Protein AF-A0A2I0JRA5-F1 (afdb_monomer_lite)

Organism: Punica granatum (NCBI:txid22663)

Secondary structure (DSSP, 8-state):
-TTSS--GGGTTSPPPGGGGGGTT---HHHHHHS-HHHHHHHHHHHHH-GGGSPPGGGEEETTEE--HHHHHHHHHSSSPPTT--SEEEEE-TTT-EEEETTS---EE--S--TTSSSPPPTTTT---SS-EETTEEPPHHHHHHHHHHHHHHHHHHHHHHHHHHHHHTT--

Radius of gyration: 23.37 Å; chains: 1; bounding box: 42×27×80 Å

Structure (mmCIF, N/CA/C/O backbone):
data_AF-A0A2I0JRA5-F1
#
_entry.id   AF-A0A2I0JRA5-F1
#
loop_
_atom_site.group_PDB
_atom_site.id
_atom_site.type_symbol
_atom_site.label_atom_id
_atom_site.label_alt_id
_atom_site.label_comp_id
_atom_site.label_asym_id
_atom_site.label_entity_id
_atom_site.label_seq_id
_atom_site.pdbx_PDB_ins_code
_atom_site.Cartn_x
_atom_site.Cartn_y
_atom_site.Cartn_z
_atom_site.occupancy
_atom_site.B_iso_or_equiv
_atom_site.auth_seq_id
_atom_site.auth_comp_id
_atom_site.auth_asym_id
_atom_site.auth_atom_id
_atom_site.pdbx_PDB_model_num
ATOM 1 N N . MET A 1 1 ? 12.865 -1.373 -28.152 1.00 62.47 1 MET A N 1
ATOM 2 C CA . MET A 1 1 ? 11.601 -2.028 -27.751 1.00 62.47 1 MET A CA 1
ATOM 3 C C . MET A 1 1 ? 10.831 -1.066 -26.862 1.00 62.47 1 MET A C 1
ATOM 5 O O . MET A 1 1 ? 11.369 -0.713 -25.819 1.00 62.47 1 MET A O 1
ATOM 9 N N . PRO A 1 2 ? 9.641 -0.603 -27.273 1.00 75.50 2 PRO A N 1
ATOM 10 C CA . PRO A 1 2 ? 8.905 0.436 -26.548 1.00 75.50 2 PRO A CA 1
ATOM 11 C C . PRO A 1 2 ? 8.379 -0.036 -25.182 1.00 75.50 2 PRO A C 1
ATOM 13 O O . PRO A 1 2 ? 8.356 0.748 -24.243 1.00 75.50 2 PRO A O 1
ATOM 16 N N . GLU A 1 3 ?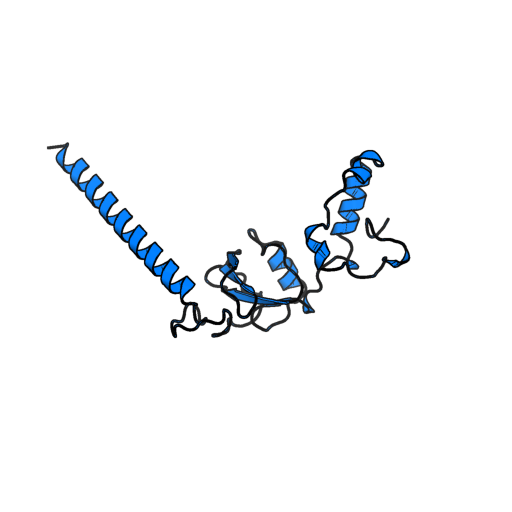 8.034 -1.323 -25.039 1.00 88.81 3 GLU A N 1
ATOM 17 C CA . GLU A 1 3 ? 7.439 -1.881 -23.809 1.00 88.81 3 GLU A CA 1
ATOM 18 C C . GLU A 1 3 ? 8.352 -2.885 -23.073 1.00 88.81 3 GLU A C 1
ATOM 20 O O . GLU A 1 3 ? 7.890 -3.808 -22.397 1.00 88.81 3 GLU A O 1
ATOM 25 N N . GLY A 1 4 ? 9.672 -2.745 -23.226 1.00 87.75 4 GLY A N 1
ATOM 26 C CA . GLY A 1 4 ? 10.645 -3.602 -22.543 1.00 87.75 4 GLY A CA 1
ATOM 27 C C . GLY A 1 4 ? 10.648 -5.044 -23.063 1.00 87.75 4 GLY A C 1
ATOM 28 O O . GLY A 1 4 ? 10.928 -5.264 -24.236 1.00 87.75 4 GLY A O 1
ATOM 29 N N . ARG A 1 5 ? 10.368 -6.028 -22.192 1.00 90.06 5 ARG A N 1
ATOM 30 C CA . ARG A 1 5 ? 10.497 -7.482 -22.463 1.00 90.06 5 ARG A CA 1
ATOM 31 C C . ARG A 1 5 ? 9.234 -8.155 -23.028 1.00 90.06 5 ARG A C 1
ATOM 33 O O . ARG A 1 5 ? 9.081 -9.371 -22.907 1.00 90.06 5 ARG A O 1
ATOM 40 N N . LYS A 1 6 ? 8.306 -7.395 -23.607 1.00 88.75 6 LYS A N 1
ATOM 41 C CA . LYS A 1 6 ? 7.089 -7.958 -24.208 1.00 88.75 6 LYS A CA 1
ATOM 42 C C . LYS A 1 6 ? 7.346 -8.563 -25.583 1.00 88.75 6 LYS A C 1
ATOM 44 O O . LYS A 1 6 ? 8.079 -8.005 -26.396 1.00 88.75 6 LYS A O 1
ATOM 49 N N . CYS A 1 7 ? 6.707 -9.705 -25.823 1.00 89.31 7 CYS A N 1
ATOM 50 C CA . CYS A 1 7 ? 6.642 -10.343 -27.130 1.00 89.31 7 CYS A CA 1
ATOM 51 C C . CYS A 1 7 ? 5.754 -9.533 -28.093 1.00 89.31 7 CYS A C 1
ATOM 53 O O . CYS A 1 7 ? 4.929 -8.750 -27.630 1.00 89.31 7 CYS A O 1
ATOM 55 N N . ILE A 1 8 ? 5.867 -9.746 -29.409 1.00 90.12 8 ILE A N 1
ATOM 56 C CA . ILE A 1 8 ? 5.085 -9.000 -30.420 1.00 90.12 8 ILE A CA 1
ATOM 57 C C . ILE A 1 8 ? 3.574 -9.111 -30.164 1.00 90.12 8 ILE A C 1
ATOM 59 O O . ILE A 1 8 ? 2.877 -8.104 -30.197 1.00 90.12 8 ILE A O 1
ATOM 63 N N . SER A 1 9 ? 3.075 -10.301 -29.820 1.00 92.00 9 SER A N 1
ATOM 64 C CA . SER A 1 9 ? 1.660 -10.519 -29.486 1.00 92.00 9 SER A CA 1
ATOM 65 C C . SER A 1 9 ? 1.260 -10.032 -28.087 1.00 92.00 9 SER A C 1
ATOM 67 O O . SER A 1 9 ? 0.078 -9.998 -27.769 1.00 92.00 9 SER A O 1
ATOM 69 N N . CYS A 1 10 ? 2.224 -9.654 -27.246 1.00 90.75 10 CYS A N 1
ATOM 70 C CA . CYS A 1 10 ? 2.015 -9.199 -25.873 1.00 90.75 10 CYS A CA 1
ATOM 71 C C . CYS A 1 10 ? 1.996 -7.664 -25.749 1.00 90.75 10 CYS A C 1
ATOM 73 O O . CYS A 1 10 ? 1.645 -7.145 -24.688 1.00 90.75 10 CYS A O 1
ATOM 75 N N . ILE A 1 11 ? 2.445 -6.938 -26.780 1.00 90.25 11 ILE A N 1
ATOM 76 C CA . ILE A 1 11 ? 2.481 -5.467 -26.803 1.00 90.25 11 ILE A CA 1
ATOM 77 C C . ILE A 1 11 ? 1.058 -4.920 -26.640 1.00 90.25 11 ILE A C 1
ATOM 79 O O . ILE A 1 11 ? 0.103 -5.493 -27.156 1.00 90.25 11 ILE A O 1
ATOM 83 N N . GLY A 1 12 ? 0.903 -3.843 -25.869 1.00 90.31 12 GLY A N 1
ATOM 84 C CA . GLY A 1 12 ? -0.397 -3.249 -25.554 1.00 90.31 12 GLY A CA 1
ATOM 85 C C . GLY A 1 12 ? -1.173 -3.970 -24.446 1.00 90.31 12 GLY A C 1
ATOM 86 O O . GLY A 1 12 ? -1.897 -3.316 -23.695 1.00 90.31 12 GLY A O 1
ATOM 87 N N . PHE A 1 13 ? -0.970 -5.277 -24.249 1.00 91.31 13 PHE A N 1
ATOM 88 C CA . PHE A 1 13 ? -1.644 -6.042 -23.195 1.00 91.31 13 PHE A CA 1
ATOM 89 C C . PHE A 1 13 ? -1.048 -5.789 -21.817 1.00 91.31 13 PHE A C 1
ATOM 91 O O . PHE A 1 13 ? 0.139 -5.513 -21.663 1.00 91.31 13 PHE A O 1
ATOM 98 N N . ARG A 1 14 ? -1.866 -5.912 -20.776 1.00 90.38 14 ARG A N 1
ATOM 99 C CA . ARG A 1 14 ? -1.397 -5.753 -19.398 1.00 90.38 14 ARG A CA 1
ATOM 100 C C . ARG A 1 14 ? -0.556 -6.945 -18.967 1.00 90.38 14 ARG A C 1
ATOM 102 O O . ARG A 1 14 ? -0.751 -8.062 -19.442 1.00 90.38 14 ARG A O 1
ATOM 109 N N . ILE A 1 15 ? 0.379 -6.705 -18.051 1.00 91.25 15 ILE A N 1
ATOM 110 C CA . ILE A 1 15 ? 1.087 -7.813 -17.413 1.00 91.25 15 ILE A CA 1
ATOM 111 C C . ILE A 1 15 ? 0.132 -8.624 -16.546 1.00 91.25 15 ILE A C 1
ATOM 113 O O . ILE A 1 15 ? -0.794 -8.086 -15.941 1.00 91.25 15 ILE A O 1
ATOM 117 N N . ASP A 1 16 ? 0.425 -9.911 -16.431 1.00 89.75 16 ASP A N 1
ATOM 118 C CA . ASP A 1 16 ? -0.131 -10.733 -15.369 1.00 89.75 16 ASP A CA 1
ATOM 119 C C . ASP A 1 16 ? 0.325 -10.176 -14.007 1.00 89.75 16 ASP A C 1
ATOM 121 O O . ASP A 1 16 ? 1.526 -10.090 -13.721 1.00 89.75 16 ASP A O 1
ATOM 125 N N . ASP A 1 17 ? -0.634 -9.797 -13.159 1.00 89.88 17 ASP A N 1
ATOM 126 C CA . ASP A 1 17 ? -0.362 -9.242 -11.835 1.00 89.88 17 ASP A CA 1
ATOM 127 C C . ASP A 1 17 ? 0.374 -10.232 -10.918 1.00 89.88 17 ASP A C 1
ATOM 129 O O . ASP A 1 17 ? 1.062 -9.796 -9.991 1.00 89.88 17 ASP A O 1
ATOM 133 N N . SER A 1 18 ? 0.334 -11.544 -11.198 1.00 88.06 18 SER A N 1
ATOM 134 C CA . SER A 1 18 ? 1.172 -12.545 -10.522 1.00 88.06 18 SER A CA 1
ATOM 135 C C . SER A 1 18 ? 2.670 -12.224 -10.662 1.00 88.06 18 SER A C 1
ATOM 137 O O . SER A 1 18 ? 3.432 -12.388 -9.702 1.00 88.06 18 SER A O 1
ATOM 139 N N . LYS A 1 19 ? 3.067 -11.657 -11.811 1.00 88.25 19 LYS A N 1
ATOM 140 C CA . LYS A 1 19 ? 4.447 -11.322 -12.193 1.00 88.25 19 LYS A CA 1
ATOM 141 C C . LYS A 1 19 ? 4.835 -9.871 -11.897 1.00 88.25 19 LYS A C 1
ATOM 143 O O . LYS A 1 19 ? 5.997 -9.522 -12.105 1.00 88.25 19 LYS A O 1
ATOM 148 N N . ARG A 1 20 ? 3.930 -9.031 -11.379 1.00 90.44 20 ARG A N 1
ATOM 149 C CA . ARG A 1 20 ? 4.181 -7.595 -11.129 1.00 90.44 20 ARG A CA 1
ATOM 150 C C . ARG A 1 20 ? 5.414 -7.327 -10.264 1.00 90.44 20 ARG A C 1
ATOM 152 O O . ARG A 1 20 ? 6.192 -6.436 -10.578 1.00 90.44 20 ARG A O 1
ATOM 159 N N . ASP A 1 21 ? 5.654 -8.152 -9.246 1.00 88.75 21 ASP A N 1
ATOM 160 C CA . ASP A 1 21 ? 6.830 -8.056 -8.362 1.00 88.75 21 ASP A CA 1
ATOM 161 C C . ASP A 1 21 ? 8.173 -8.225 -9.107 1.00 88.75 21 ASP A C 1
ATOM 163 O O . ASP A 1 21 ? 9.234 -7.909 -8.560 1.00 88.75 21 ASP A O 1
ATOM 167 N N . SER A 1 22 ? 8.140 -8.775 -10.326 1.00 89.44 22 SER A N 1
ATOM 168 C CA . SER A 1 22 ? 9.309 -8.999 -11.180 1.00 89.44 22 SER A CA 1
ATOM 169 C C . SER A 1 22 ? 9.551 -7.897 -12.213 1.00 89.44 22 SER A C 1
ATOM 171 O O . SER A 1 22 ? 10.585 -7.939 -12.882 1.00 89.44 22 SER A O 1
ATOM 173 N N . LEU A 1 23 ? 8.655 -6.907 -12.333 1.00 89.62 23 LEU A N 1
ATOM 174 C CA . LEU A 1 23 ? 8.881 -5.745 -13.195 1.00 89.62 23 LEU A CA 1
ATOM 175 C C . LEU A 1 23 ? 10.201 -5.069 -12.822 1.00 89.62 23 LEU A C 1
ATOM 177 O O . LEU A 1 23 ? 10.505 -4.872 -11.645 1.00 89.62 23 LEU A O 1
ATOM 181 N N . GLY A 1 24 ? 11.017 -4.756 -13.827 1.00 89.38 24 GLY A N 1
ATOM 182 C CA . GLY A 1 24 ? 12.322 -4.141 -13.597 1.00 89.38 24 GLY A CA 1
ATOM 183 C C . GLY A 1 24 ? 13.413 -5.097 -13.105 1.00 89.38 24 GLY A C 1
ATOM 184 O O . GLY A 1 24 ? 14.578 -4.704 -13.039 1.00 89.38 24 GLY A O 1
ATOM 185 N N . ARG A 1 25 ? 13.100 -6.373 -12.821 1.00 90.81 25 ARG A N 1
ATOM 186 C CA . ARG A 1 25 ? 14.110 -7.383 -12.466 1.00 90.81 25 ARG A CA 1
ATOM 187 C C . ARG A 1 25 ? 14.705 -8.034 -13.707 1.00 90.81 25 ARG A C 1
ATOM 189 O O . ARG A 1 25 ? 14.039 -8.762 -14.440 1.00 90.81 25 ARG A O 1
ATOM 196 N N . CYS A 1 26 ? 15.990 -7.785 -13.925 1.00 89.50 26 CYS A N 1
ATOM 197 C CA . CYS A 1 26 ? 16.723 -8.342 -15.054 1.00 89.50 26 CYS A CA 1
ATOM 198 C C . CYS A 1 26 ? 17.127 -9.808 -14.801 1.00 89.50 26 CYS A C 1
ATOM 200 O O . CYS A 1 26 ? 17.554 -10.159 -13.698 1.00 89.50 26 CYS A O 1
ATOM 202 N N . SER A 1 27 ? 17.024 -10.667 -15.821 1.00 89.12 27 SER A N 1
ATOM 203 C CA . SER A 1 27 ? 17.477 -12.059 -15.739 1.00 89.12 27 SER A CA 1
ATOM 204 C C . SER A 1 27 ? 18.995 -12.172 -15.921 1.00 89.12 27 SER A C 1
ATOM 206 O O . SER A 1 27 ? 19.626 -11.359 -16.596 1.00 89.12 27 SER A O 1
ATOM 208 N N . ARG A 1 28 ? 19.601 -13.230 -15.360 1.00 92.94 28 ARG A N 1
ATOM 209 C CA . ARG A 1 28 ? 21.034 -13.520 -15.561 1.00 92.94 28 ARG A CA 1
ATOM 210 C C . ARG A 1 28 ? 21.388 -13.713 -17.038 1.00 92.94 28 ARG A C 1
ATOM 212 O O . ARG A 1 28 ? 22.468 -13.317 -17.452 1.00 92.94 28 ARG A O 1
ATOM 219 N N . MET A 1 29 ? 20.478 -14.295 -17.818 1.00 92.62 29 MET A N 1
ATOM 220 C CA . MET A 1 29 ? 20.655 -14.480 -19.258 1.00 92.62 29 MET A CA 1
ATOM 221 C C . MET A 1 29 ? 20.731 -13.137 -19.990 1.00 92.62 29 MET A C 1
ATOM 223 O O . MET A 1 29 ? 21.639 -12.937 -20.785 1.00 92.62 29 MET A O 1
ATOM 227 N N . LEU A 1 30 ? 19.832 -12.194 -19.682 1.00 89.50 30 LEU A N 1
ATOM 228 C CA . LEU A 1 30 ? 19.796 -10.896 -20.360 1.00 89.50 30 LEU A CA 1
ATOM 229 C C . LEU A 1 30 ? 21.092 -10.101 -20.126 1.00 89.50 30 LEU A C 1
ATOM 231 O O . LEU A 1 30 ? 21.627 -9.531 -21.066 1.00 89.50 30 LEU A O 1
ATOM 235 N N . LYS A 1 31 ? 21.644 -10.145 -18.904 1.00 92.44 31 LYS A N 1
ATOM 236 C CA . LYS A 1 31 ? 22.942 -9.523 -18.577 1.00 92.44 31 LYS A CA 1
ATOM 237 C C . LYS A 1 31 ? 24.142 -10.141 -19.302 1.00 92.44 31 LYS A C 1
ATOM 239 O O . LYS A 1 31 ? 25.186 -9.514 -19.363 1.00 92.44 31 LYS A O 1
ATOM 244 N N . ARG A 1 32 ? 24.030 -11.385 -19.784 1.00 95.00 32 ARG A N 1
ATOM 245 C CA . ARG A 1 32 ? 25.086 -12.041 -20.576 1.00 95.00 32 ARG A CA 1
ATOM 246 C C . ARG A 1 32 ? 24.997 -11.694 -22.059 1.00 95.00 32 ARG A C 1
ATOM 248 O O . ARG A 1 32 ? 26.007 -11.760 -22.743 1.00 95.00 32 ARG A O 1
ATOM 255 N N . LEU A 1 33 ? 23.792 -11.393 -22.544 1.00 93.62 33 LEU A N 1
ATOM 256 C CA . LEU A 1 33 ? 23.520 -11.142 -23.960 1.00 93.62 33 LEU A CA 1
ATOM 257 C C . LEU A 1 33 ? 23.594 -9.659 -24.335 1.00 93.62 33 LEU A C 1
ATOM 259 O O . LEU A 1 33 ? 23.823 -9.352 -25.498 1.00 93.62 33 LEU A O 1
ATOM 263 N N . LEU A 1 34 ? 23.362 -8.758 -23.379 1.00 93.06 34 LEU A N 1
ATOM 264 C CA . LEU A 1 34 ? 23.270 -7.316 -23.603 1.00 93.06 34 LEU A CA 1
ATOM 265 C C . LEU A 1 34 ? 24.251 -6.552 -22.716 1.00 93.06 34 LEU A C 1
ATOM 267 O O . LEU A 1 34 ? 24.592 -6.997 -21.619 1.00 93.06 34 LEU A O 1
ATOM 271 N N . THR A 1 35 ? 24.628 -5.354 -23.159 1.00 95.56 35 THR A N 1
ATOM 272 C CA . THR A 1 35 ? 25.391 -4.408 -22.337 1.00 95.56 35 THR A CA 1
ATOM 273 C C . THR A 1 35 ? 24.552 -3.881 -21.169 1.00 95.56 35 THR A C 1
ATOM 275 O O . THR A 1 35 ? 23.319 -3.831 -21.227 1.00 95.56 35 THR A O 1
ATOM 278 N N . ASP A 1 36 ? 25.207 -3.394 -20.114 1.00 94.69 36 ASP A N 1
ATOM 279 C CA . ASP A 1 36 ? 24.515 -2.814 -18.955 1.00 94.69 36 ASP A CA 1
ATOM 280 C C . ASP A 1 36 ? 23.590 -1.647 -19.328 1.00 94.69 36 ASP A C 1
ATOM 282 O O . ASP A 1 36 ? 22.513 -1.487 -18.745 1.00 94.69 36 ASP A O 1
ATOM 286 N N . MET A 1 37 ? 23.980 -0.836 -20.314 1.00 94.69 37 MET A N 1
ATOM 287 C CA . MET A 1 37 ? 23.168 0.281 -20.798 1.00 94.69 37 MET A CA 1
ATOM 288 C C . MET A 1 37 ? 21.908 -0.202 -21.516 1.00 94.69 37 MET A C 1
ATOM 290 O O . MET A 1 37 ? 20.821 0.332 -21.288 1.00 94.69 37 MET A O 1
ATOM 294 N N . GLU A 1 38 ? 22.021 -1.242 -22.339 1.00 93.31 38 GLU A N 1
ATOM 295 C CA . GLU A 1 38 ? 20.871 -1.847 -23.008 1.00 93.31 38 GLU A CA 1
ATOM 296 C C . GLU A 1 38 ? 19.932 -2.518 -22.015 1.00 93.31 38 GLU A C 1
ATOM 298 O O . GLU A 1 38 ? 18.720 -2.326 -22.111 1.00 93.31 38 GLU A O 1
ATOM 303 N N . VAL A 1 39 ? 20.474 -3.232 -21.025 1.00 93.50 39 VAL A N 1
ATOM 304 C CA . VAL A 1 39 ? 19.689 -3.802 -19.928 1.00 93.50 39 VAL A CA 1
ATOM 305 C C . VAL A 1 39 ? 18.919 -2.698 -19.212 1.00 93.50 39 VAL A C 1
ATOM 307 O O . VAL A 1 39 ? 17.699 -2.789 -19.101 1.00 93.50 39 VAL A O 1
ATOM 310 N N . LYS A 1 40 ? 19.591 -1.629 -18.765 1.00 92.88 40 LYS A N 1
ATOM 311 C CA . LYS A 1 40 ? 18.936 -0.500 -18.083 1.00 92.88 40 LYS A CA 1
ATOM 312 C C . LYS A 1 40 ? 17.833 0.116 -18.937 1.00 92.88 40 LYS A C 1
ATOM 314 O O . LYS A 1 40 ? 16.747 0.364 -18.421 1.00 92.88 40 LYS A O 1
ATOM 319 N N . ARG A 1 41 ? 18.075 0.303 -20.236 1.00 92.69 41 ARG A N 1
ATOM 320 C CA . ARG A 1 41 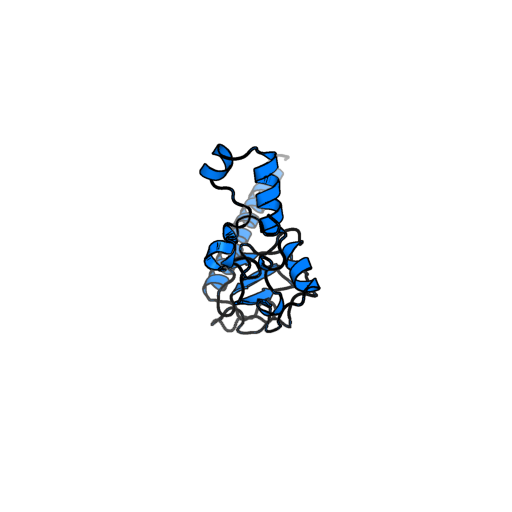? 17.074 0.814 -21.180 1.00 92.69 41 ARG A CA 1
ATOM 321 C C . ARG A 1 41 ? 15.865 -0.118 -21.279 1.00 92.69 41 ARG A C 1
ATOM 323 O O . ARG A 1 41 ? 14.741 0.346 -21.138 1.00 92.69 41 ARG A O 1
ATOM 330 N N . VAL A 1 42 ? 16.081 -1.423 -21.463 1.00 92.50 42 VAL A N 1
ATOM 331 C CA . VAL A 1 42 ? 15.003 -2.424 -21.564 1.00 92.50 42 VAL A CA 1
ATOM 332 C C . VAL A 1 42 ? 14.183 -2.490 -20.276 1.00 92.50 42 VAL A C 1
ATOM 334 O O . VAL A 1 42 ? 12.955 -2.454 -20.342 1.00 92.50 42 VAL A O 1
ATOM 337 N N . MET A 1 43 ? 14.837 -2.548 -19.112 1.00 93.00 43 MET A N 1
ATOM 338 C CA . MET A 1 43 ? 14.141 -2.593 -17.823 1.00 93.00 43 MET A CA 1
ATOM 339 C C . MET A 1 43 ? 13.423 -1.272 -17.525 1.00 93.00 43 MET A C 1
ATOM 341 O O . MET A 1 43 ? 12.314 -1.288 -17.000 1.00 93.00 43 MET A O 1
ATOM 345 N N . GLY A 1 44 ? 14.017 -0.135 -17.895 1.00 92.75 44 GLY A N 1
ATOM 346 C CA . GLY A 1 44 ? 13.391 1.180 -1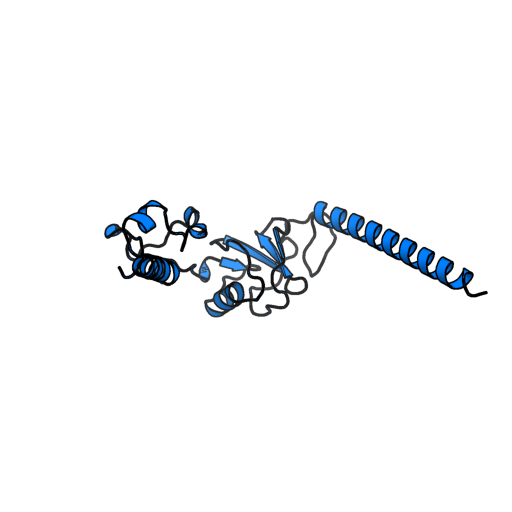7.787 1.00 92.75 44 GLY A CA 1
ATOM 347 C C . GLY A 1 44 ? 12.104 1.262 -18.606 1.00 92.75 44 GLY A C 1
ATOM 348 O O . GLY A 1 44 ? 11.062 1.599 -18.053 1.00 92.75 44 GLY A O 1
ATOM 349 N N . SER A 1 45 ? 12.151 0.864 -19.882 1.00 92.44 45 SER A N 1
ATOM 350 C CA . SER A 1 45 ? 10.966 0.783 -20.750 1.00 92.44 45 SER A CA 1
ATOM 351 C C . SER A 1 45 ? 9.913 -0.198 -20.229 1.00 92.44 45 SER A C 1
ATOM 353 O O . SER A 1 45 ? 8.720 0.044 -20.375 1.00 92.44 45 SER A O 1
ATOM 355 N N . GLU A 1 46 ? 10.325 -1.304 -19.604 1.00 92.88 46 GLU A N 1
ATOM 356 C CA . GLU A 1 46 ? 9.392 -2.246 -18.980 1.00 92.88 46 GLU A CA 1
ATOM 357 C C . GLU A 1 46 ? 8.648 -1.610 -17.796 1.00 92.88 46 GLU A C 1
ATOM 359 O O . GLU A 1 46 ? 7.436 -1.781 -17.674 1.00 92.88 46 GLU A O 1
ATOM 364 N N . ILE A 1 47 ? 9.356 -0.880 -16.930 1.00 90.88 47 ILE A N 1
ATOM 365 C CA . ILE A 1 47 ? 8.763 -0.241 -15.749 1.00 90.88 47 ILE A CA 1
ATOM 366 C C . ILE A 1 47 ? 7.880 0.942 -16.145 1.00 90.88 47 ILE A C 1
ATOM 368 O O . ILE A 1 47 ? 6.838 1.125 -15.528 1.00 90.88 47 ILE A O 1
ATOM 372 N N . SER A 1 48 ? 8.279 1.749 -17.133 1.00 90.00 48 SER A N 1
ATOM 373 C CA . SER A 1 48 ? 7.575 2.986 -17.501 1.00 90.00 48 SER A CA 1
ATOM 374 C C . SER A 1 48 ? 6.421 2.786 -18.485 1.00 90.00 48 SER A C 1
ATOM 376 O O . SER A 1 48 ? 5.571 3.665 -18.609 1.00 90.00 48 SER A O 1
ATOM 378 N N . CYS A 1 49 ? 6.344 1.634 -19.158 1.00 90.62 49 CYS A N 1
ATOM 379 C CA . CYS A 1 49 ? 5.290 1.329 -20.124 1.00 90.62 49 CYS A CA 1
ATOM 380 C C . CYS A 1 49 ? 3.874 1.511 -19.524 1.00 90.62 49 CYS A C 1
ATOM 382 O O . CYS A 1 49 ? 3.574 0.885 -18.500 1.00 90.62 49 CYS A O 1
ATOM 384 N N . PRO A 1 50 ? 2.974 2.284 -20.173 1.00 90.12 50 PRO A N 1
ATOM 385 C CA . PRO A 1 50 ? 1.597 2.489 -19.716 1.00 90.12 50 PRO A CA 1
ATOM 386 C C . PRO A 1 50 ? 0.819 1.190 -19.486 1.00 90.12 50 PRO A C 1
ATOM 388 O O . PRO A 1 50 ? 0.183 1.031 -18.448 1.00 90.12 50 PRO A O 1
ATOM 391 N N . SER A 1 51 ? 0.935 0.213 -20.389 1.00 91.56 51 SER A N 1
ATOM 392 C CA . SER A 1 51 ? 0.253 -1.081 -20.255 1.00 91.56 51 SER A CA 1
ATOM 393 C C . SER A 1 51 ? 0.738 -1.907 -19.056 1.00 91.56 51 SER A C 1
ATOM 395 O O . SER A 1 51 ? 0.033 -2.810 -18.608 1.00 91.56 51 SER A O 1
ATOM 397 N N . ASN A 1 52 ? 1.925 -1.620 -18.511 1.00 90.94 52 ASN A N 1
ATOM 398 C CA . ASN A 1 52 ? 2.440 -2.289 -17.313 1.00 90.94 52 ASN A CA 1
ATOM 399 C C . ASN A 1 52 ? 2.056 -1.549 -16.021 1.00 90.94 52 ASN A C 1
ATOM 401 O O . ASN A 1 52 ? 2.134 -2.142 -14.937 1.00 90.94 52 ASN A O 1
ATOM 405 N N . GLN A 1 53 ? 1.603 -0.293 -16.116 1.00 90.00 53 GLN A N 1
ATOM 406 C CA . GLN A 1 53 ? 1.129 0.461 -14.958 1.00 90.00 53 GLN A CA 1
ATOM 407 C C . GLN A 1 53 ? -0.106 -0.193 -14.343 1.00 90.00 53 GLN A C 1
ATOM 409 O O . GLN A 1 53 ? -0.883 -0.889 -15.000 1.00 90.00 53 GLN A O 1
ATOM 414 N N . LEU A 1 54 ? -0.258 -0.010 -13.036 1.00 92.06 54 LEU A N 1
ATOM 415 C CA . LEU A 1 54 ? -1.435 -0.464 -12.311 1.00 92.06 54 LEU A CA 1
ATOM 416 C C . LEU A 1 54 ? -2.593 0.502 -12.601 1.00 92.06 54 LEU A C 1
ATOM 418 O O . LEU A 1 54 ? -2.451 1.684 -12.299 1.00 92.06 54 LEU A O 1
ATOM 422 N N . PRO A 1 55 ? -3.731 0.055 -13.155 1.00 93.38 55 PRO A N 1
ATOM 423 C CA . PRO A 1 55 ? -4.858 0.947 -13.368 1.00 93.38 55 PRO A CA 1
ATOM 424 C C . PRO A 1 55 ? -5.497 1.319 -12.036 1.00 93.38 55 PRO A C 1
ATOM 426 O O . PRO A 1 55 ? -5.818 0.423 -11.244 1.00 93.38 55 PRO A O 1
ATOM 429 N N . PRO A 1 56 ? -5.695 2.619 -11.783 1.00 94.94 56 PRO A N 1
ATOM 430 C CA . PRO A 1 56 ? -6.125 3.104 -10.479 1.00 94.94 56 PRO A CA 1
ATOM 431 C C . PRO A 1 56 ? -7.545 2.633 -10.135 1.00 94.94 56 PRO A C 1
ATOM 433 O O . PRO A 1 56 ? -7.802 2.241 -9.002 1.00 94.94 56 PRO A O 1
ATOM 436 N N . ASN A 1 57 ? -8.424 2.520 -11.133 1.00 95.69 57 ASN A N 1
ATOM 437 C CA . ASN A 1 57 ? -9.811 2.078 -10.972 1.00 95.69 57 ASN A CA 1
ATOM 438 C C . ASN A 1 57 ? -9.973 0.608 -10.540 1.00 95.69 57 ASN A C 1
ATOM 440 O O . ASN A 1 57 ? -11.083 0.185 -10.235 1.00 95.69 57 ASN A O 1
ATOM 444 N N . LEU A 1 58 ? -8.896 -0.182 -10.538 1.00 96.19 58 LEU A N 1
ATOM 445 C CA . LEU A 1 58 ? -8.904 -1.570 -10.067 1.00 96.19 58 LEU A CA 1
ATOM 446 C C . LEU A 1 58 ? -8.354 -1.730 -8.648 1.00 96.19 58 LEU A C 1
ATOM 448 O O . LEU A 1 58 ? -8.286 -2.848 -8.134 1.00 96.19 58 LEU A O 1
ATOM 452 N N . VAL A 1 59 ? -7.939 -0.631 -8.023 1.00 97.38 59 VAL A N 1
ATOM 453 C CA . VAL A 1 59 ? -7.502 -0.589 -6.633 1.00 97.38 59 VAL A CA 1
ATOM 454 C C . VAL A 1 59 ? -8.550 0.179 -5.851 1.00 97.38 59 VAL A C 1
ATOM 456 O O . VAL A 1 59 ? -8.756 1.364 -6.088 1.00 97.38 59 VAL A O 1
ATOM 459 N N . TYR A 1 60 ? -9.196 -0.497 -4.911 1.00 97.88 60 TYR A N 1
ATOM 460 C CA . TYR A 1 60 ? -10.155 0.117 -4.004 1.00 97.88 60 TYR A CA 1
ATOM 461 C C . TYR A 1 60 ? -9.496 0.320 -2.650 1.00 97.88 60 TYR A C 1
ATOM 463 O O . TYR A 1 60 ? -8.862 -0.600 -2.127 1.00 97.88 60 TYR A O 1
ATOM 471 N N . VAL A 1 61 ? -9.652 1.509 -2.080 1.00 97.94 61 VAL A N 1
ATOM 472 C CA . VAL A 1 61 ? -9.200 1.827 -0.727 1.00 97.94 61 VAL A CA 1
ATOM 473 C C . VAL A 1 61 ? -10.365 2.440 0.027 1.00 97.94 61 VAL A C 1
ATOM 475 O O . VAL A 1 61 ? -10.885 3.474 -0.385 1.00 97.94 61 VAL A O 1
ATOM 478 N N . ASN A 1 62 ? -10.762 1.815 1.139 1.00 97.19 62 ASN A N 1
ATOM 479 C CA . ASN A 1 62 ? -11.925 2.240 1.927 1.00 97.19 62 ASN A CA 1
ATOM 480 C C . ASN A 1 62 ? -13.183 2.390 1.043 1.00 97.19 62 ASN A C 1
ATOM 482 O O . ASN A 1 62 ? -13.786 3.457 0.993 1.00 97.19 62 ASN A O 1
ATOM 486 N N . ASP A 1 63 ? -13.507 1.330 0.294 1.00 95.50 63 ASP A N 1
ATOM 487 C CA . ASP A 1 63 ? -14.624 1.214 -0.665 1.00 95.50 63 ASP A CA 1
ATOM 488 C C . ASP A 1 63 ? -14.634 2.145 -1.880 1.00 95.50 63 ASP A C 1
ATOM 490 O O . ASP A 1 63 ? -15.479 1.981 -2.760 1.00 95.50 63 ASP A O 1
ATOM 494 N N . GLU A 1 64 ? -13.667 3.048 -2.009 1.00 96.50 64 GLU A N 1
ATOM 495 C CA . GLU A 1 64 ? -13.572 3.940 -3.163 1.00 96.50 64 GLU A CA 1
ATOM 496 C C . GLU A 1 64 ? -12.462 3.499 -4.125 1.00 96.50 64 GLU A C 1
ATOM 498 O O . GLU A 1 64 ? -11.354 3.177 -3.677 1.00 96.50 64 GLU A O 1
ATOM 503 N N . PRO A 1 65 ? -12.717 3.484 -5.449 1.00 97.44 65 PRO A N 1
ATOM 504 C CA . PRO A 1 65 ? -11.667 3.246 -6.428 1.00 97.44 65 PRO A CA 1
ATOM 505 C C . PRO A 1 65 ? -10.678 4.413 -6.419 1.00 97.44 65 PRO A C 1
ATOM 507 O O . PRO A 1 65 ? -11.063 5.581 -6.327 1.00 97.44 65 PRO A O 1
ATOM 510 N N . LEU A 1 66 ? -9.389 4.116 -6.564 1.00 96.94 66 LEU A N 1
ATOM 511 C CA . LEU A 1 66 ? -8.395 5.168 -6.715 1.00 96.94 66 LEU A CA 1
ATOM 512 C C . LEU A 1 66 ? -8.565 5.874 -8.065 1.00 96.94 66 LEU A C 1
ATOM 514 O O . LEU A 1 66 ? -8.915 5.273 -9.083 1.00 96.94 66 LEU A O 1
ATOM 518 N N . ASN A 1 67 ? -8.239 7.163 -8.077 1.00 95.62 67 ASN A N 1
ATOM 519 C CA . ASN A 1 67 ? -7.963 7.910 -9.298 1.00 95.62 67 ASN A CA 1
ATOM 520 C C . ASN A 1 67 ? -6.443 7.984 -9.541 1.00 95.62 67 ASN A C 1
ATOM 522 O O . ASN A 1 67 ? -5.638 7.546 -8.712 1.00 95.62 67 ASN A O 1
ATOM 526 N N . GLN A 1 68 ? -6.039 8.540 -10.684 1.00 93.94 68 GLN A N 1
ATOM 527 C CA . GLN A 1 68 ? -4.626 8.609 -11.067 1.00 93.94 68 GLN A CA 1
ATOM 528 C C . GLN A 1 68 ? -3.772 9.390 -10.054 1.00 93.94 68 GLN A C 1
ATOM 530 O O . GLN A 1 68 ? -2.651 8.981 -9.755 1.00 93.94 68 GLN A O 1
ATOM 535 N N . VAL A 1 69 ? -4.309 10.482 -9.498 1.00 94.75 69 VAL A N 1
ATOM 536 C CA . VAL A 1 69 ? -3.615 11.330 -8.515 1.00 94.75 69 VAL A CA 1
ATOM 537 C C . VAL A 1 69 ? -3.422 10.582 -7.196 1.00 94.75 69 VAL A C 1
ATOM 539 O O . VAL A 1 69 ? -2.326 10.576 -6.643 1.00 94.75 69 VAL A O 1
ATOM 542 N N . ALA A 1 70 ? -4.460 9.899 -6.712 1.00 96.19 70 ALA A N 1
ATOM 543 C CA . ALA A 1 70 ? -4.418 9.134 -5.472 1.00 96.19 70 ALA A CA 1
ATOM 544 C C . ALA A 1 70 ? -3.464 7.935 -5.572 1.00 96.19 70 ALA A C 1
ATOM 546 O O . ALA A 1 70 ? -2.702 7.681 -4.641 1.00 96.19 70 ALA A O 1
ATOM 547 N N . LEU A 1 71 ? -3.451 7.229 -6.709 1.00 95.62 71 LEU A N 1
ATOM 548 C CA . LEU A 1 71 ? -2.496 6.145 -6.942 1.00 95.62 71 LEU A CA 1
ATOM 549 C C . LEU A 1 71 ? -1.051 6.664 -6.990 1.00 95.62 71 LEU A C 1
ATOM 551 O O . LEU A 1 71 ? -0.175 6.076 -6.357 1.00 95.62 71 LEU A O 1
ATOM 555 N N . ALA A 1 72 ? -0.806 7.775 -7.690 1.00 93.88 72 ALA A N 1
ATOM 556 C CA . ALA A 1 72 ? 0.518 8.390 -7.755 1.00 93.88 72 ALA A CA 1
ATOM 557 C C . ALA A 1 72 ? 0.999 8.852 -6.371 1.00 93.88 72 ALA A C 1
ATOM 559 O O . ALA A 1 72 ? 2.156 8.627 -6.015 1.00 93.88 72 ALA A O 1
ATOM 560 N N . LEU A 1 73 ? 0.112 9.426 -5.552 1.00 95.75 73 LEU A N 1
ATOM 561 C CA . LEU A 1 73 ? 0.418 9.786 -4.167 1.00 95.75 73 LEU A CA 1
ATOM 562 C C . LEU A 1 73 ? 0.749 8.547 -3.323 1.00 95.75 73 LEU A C 1
ATOM 564 O O . LEU A 1 73 ? 1.730 8.549 -2.585 1.00 95.75 73 LEU A O 1
ATOM 568 N N . LEU A 1 74 ? -0.039 7.476 -3.455 1.00 95.81 74 LEU A N 1
ATOM 569 C CA . LEU A 1 74 ? 0.173 6.227 -2.722 1.00 95.81 74 LEU A CA 1
ATOM 570 C C . LEU A 1 74 ? 1.516 5.570 -3.072 1.00 95.81 74 LEU A C 1
ATOM 572 O O . LEU A 1 74 ? 2.138 4.962 -2.209 1.00 95.81 74 LEU A O 1
ATOM 576 N N . GLN A 1 75 ? 1.954 5.672 -4.328 1.00 93.06 75 GLN A N 1
ATOM 577 C CA . GLN A 1 75 ? 3.207 5.083 -4.808 1.00 93.06 75 GLN A CA 1
ATOM 578 C C . GLN A 1 75 ? 4.441 5.951 -4.532 1.00 93.06 75 GLN A C 1
ATOM 580 O O . GLN A 1 75 ? 5.539 5.409 -4.431 1.00 93.06 75 GLN A O 1
ATOM 585 N N . SER A 1 76 ? 4.275 7.273 -4.428 1.00 93.94 76 SER A N 1
ATOM 586 C CA . SER A 1 76 ? 5.378 8.229 -4.239 1.00 93.94 76 SER A CA 1
ATOM 587 C C . SER A 1 76 ? 5.586 8.673 -2.789 1.00 93.94 76 SER A C 1
ATOM 589 O O . SER A 1 76 ? 6.551 9.382 -2.503 1.00 93.94 76 SER A O 1
ATOM 591 N N . CYS A 1 77 ? 4.713 8.270 -1.860 1.00 95.25 77 CYS A N 1
ATOM 592 C CA . CYS A 1 77 ? 4.883 8.604 -0.450 1.00 95.25 77 CYS A CA 1
ATOM 593 C C . CYS A 1 77 ? 6.161 7.961 0.141 1.00 95.25 77 CYS A C 1
ATOM 595 O O . CYS A 1 77 ? 6.642 6.954 -0.381 1.00 95.25 77 CYS A O 1
ATOM 597 N N . PRO A 1 78 ? 6.726 8.510 1.239 1.00 96.31 78 PRO A N 1
ATOM 598 C CA . PRO A 1 78 ? 7.985 8.027 1.820 1.00 96.31 78 PRO A CA 1
ATOM 599 C C . PRO A 1 78 ? 8.009 6.536 2.180 1.00 96.31 78 PRO A C 1
ATOM 601 O O . PRO A 1 78 ? 9.067 5.913 2.163 1.00 96.31 78 PRO A O 1
ATOM 604 N N . ASN A 1 79 ? 6.855 5.967 2.531 1.00 96.81 79 ASN A N 1
ATOM 605 C CA . ASN A 1 79 ? 6.711 4.558 2.865 1.00 96.81 79 ASN A CA 1
ATOM 606 C C . ASN A 1 79 ? 5.443 3.992 2.196 1.00 96.81 79 ASN A C 1
ATOM 608 O O . ASN A 1 79 ? 4.390 3.951 2.839 1.00 96.81 79 ASN A O 1
ATOM 612 N N . PRO A 1 80 ? 5.519 3.612 0.906 1.00 95.44 80 PRO A N 1
ATOM 613 C CA . PRO A 1 80 ? 4.374 3.152 0.127 1.00 95.44 80 PRO A CA 1
ATOM 614 C C . PRO A 1 80 ? 4.016 1.692 0.446 1.00 95.44 80 PRO A C 1
ATOM 616 O O . PRO A 1 80 ? 4.869 0.927 0.910 1.00 95.44 80 PRO A O 1
ATOM 619 N N . PRO A 1 81 ? 2.775 1.251 0.160 1.00 95.06 81 PRO A N 1
ATOM 620 C CA . PRO A 1 81 ? 2.384 -0.137 0.361 1.00 95.06 81 PRO A CA 1
ATOM 621 C C . PRO A 1 81 ? 3.221 -1.066 -0.516 1.00 95.06 81 PRO A C 1
ATOM 623 O O . PRO A 1 81 ? 3.338 -0.900 -1.736 1.00 95.06 81 PRO A O 1
ATOM 626 N N . LYS A 1 82 ? 3.775 -2.106 0.102 1.00 89.75 82 LYS A N 1
ATOM 627 C CA . LYS A 1 82 ? 4.563 -3.102 -0.619 1.00 89.75 82 LYS A CA 1
ATOM 628 C C . LYS A 1 82 ? 3.650 -3.958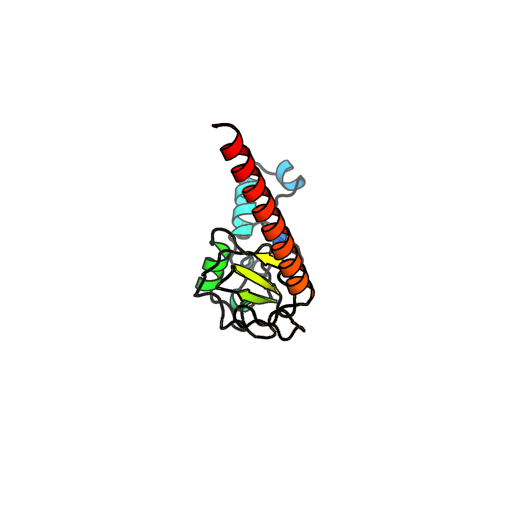 -1.489 1.00 89.75 82 LYS A C 1
ATOM 630 O O . LYS A 1 82 ? 2.632 -4.468 -1.030 1.00 89.75 82 LYS A O 1
ATOM 635 N N . LYS A 1 83 ? 4.073 -4.188 -2.737 1.00 86.25 83 LYS A N 1
ATOM 636 C CA . LYS A 1 83 ? 3.418 -5.121 -3.674 1.00 86.25 83 LYS A CA 1
ATOM 637 C C . LYS A 1 83 ? 1.932 -4.802 -3.902 1.00 86.25 83 LYS A C 1
ATOM 639 O O . LYS A 1 83 ? 1.090 -5.702 -3.881 1.00 86.25 83 LYS A O 1
ATOM 644 N N . LEU A 1 84 ? 1.613 -3.525 -4.117 1.00 92.56 84 LEU A N 1
ATOM 645 C CA . LEU A 1 84 ? 0.263 -3.097 -4.479 1.00 92.56 84 LEU A CA 1
ATOM 646 C C . LEU A 1 84 ? -0.195 -3.794 -5.773 1.00 92.56 84 LEU A C 1
ATOM 648 O O . LEU A 1 84 ? 0.542 -3.849 -6.761 1.00 92.56 84 LEU A O 1
ATOM 652 N N . ARG A 1 85 ? -1.409 -4.345 -5.751 1.00 93.25 85 ARG A N 1
ATOM 653 C CA . ARG A 1 85 ? -2.030 -5.102 -6.847 1.00 93.25 85 ARG A CA 1
ATOM 654 C C . ARG A 1 85 ? -3.494 -4.682 -6.986 1.00 93.25 85 ARG A C 1
ATOM 656 O O . ARG A 1 85 ? -4.013 -4.053 -6.065 1.00 93.25 85 ARG A O 1
ATOM 663 N N . PRO A 1 86 ? -4.172 -5.030 -8.093 1.00 95.81 86 PRO A N 1
ATOM 664 C CA . PRO A 1 86 ? -5.621 -4.899 -8.166 1.00 95.81 86 PRO A CA 1
ATOM 665 C C . PRO A 1 86 ? -6.300 -5.622 -7.003 1.00 95.81 86 PRO A C 1
ATOM 667 O O . PRO A 1 86 ? -5.892 -6.726 -6.626 1.00 95.81 86 PRO A O 1
ATOM 670 N N . GLY A 1 87 ? -7.327 -5.002 -6.436 1.00 96.44 87 GLY A N 1
ATOM 671 C CA . GLY A 1 87 ? -8.056 -5.545 -5.298 1.00 96.44 87 GLY A CA 1
ATOM 672 C C . GLY A 1 87 ? -8.585 -4.473 -4.358 1.00 96.44 87 GLY A C 1
ATOM 673 O O . GLY A 1 87 ? -8.485 -3.275 -4.627 1.00 96.44 87 GLY A O 1
ATOM 674 N N . ARG A 1 88 ? -9.154 -4.933 -3.243 1.00 97.75 88 ARG A N 1
ATOM 675 C CA . ARG A 1 88 ? -9.758 -4.082 -2.219 1.00 97.75 88 ARG A CA 1
ATOM 676 C C . ARG A 1 88 ? -8.908 -4.055 -0.956 1.00 97.75 88 ARG A C 1
ATOM 678 O O . ARG A 1 88 ? -8.470 -5.095 -0.451 1.00 97.75 88 ARG A O 1
ATOM 685 N N . TYR A 1 89 ? -8.672 -2.851 -0.467 1.00 98.00 89 TYR A N 1
ATOM 686 C CA . TYR A 1 89 ? -7.807 -2.549 0.657 1.00 98.00 89 TYR A CA 1
ATOM 687 C C . TYR A 1 89 ? -8.507 -1.593 1.613 1.00 98.00 89 TYR A C 1
ATOM 689 O O . TYR A 1 89 ? -9.435 -0.868 1.252 1.00 98.00 89 TYR A O 1
ATOM 697 N N . TRP A 1 90 ? -8.012 -1.562 2.840 1.00 97.44 90 TRP A N 1
ATOM 698 C CA . TRP A 1 90 ? -8.368 -0.552 3.815 1.00 97.44 90 TRP A CA 1
ATOM 699 C C . TRP A 1 90 ? -7.118 0.180 4.283 1.00 97.44 90 TRP A C 1
ATOM 701 O O . TRP A 1 90 ? -6.018 -0.379 4.344 1.00 97.44 90 TRP A O 1
ATOM 711 N N . TYR A 1 91 ? -7.312 1.450 4.613 1.00 97.88 91 TYR A N 1
ATOM 712 C CA . TYR A 1 91 ? -6.256 2.343 5.045 1.00 97.88 91 TYR A CA 1
ATOM 713 C C . TYR A 1 91 ? -6.747 3.236 6.181 1.00 97.88 91 TYR A C 1
ATOM 715 O O . TYR A 1 91 ? -7.709 3.996 6.034 1.00 97.88 91 TYR A O 1
ATOM 723 N N . ASP A 1 92 ? -6.062 3.155 7.317 1.00 96.94 92 ASP A N 1
ATOM 724 C CA . ASP A 1 92 ? -6.283 4.043 8.448 1.00 96.94 92 ASP A CA 1
ATOM 725 C C . ASP A 1 92 ? -5.411 5.299 8.320 1.00 96.94 92 ASP A C 1
ATOM 727 O O . ASP A 1 92 ? -4.222 5.296 8.644 1.00 96.94 92 ASP A O 1
ATOM 731 N N . LYS A 1 93 ? -6.040 6.396 7.884 1.00 95.94 93 LYS A N 1
ATOM 732 C CA . LYS A 1 93 ? -5.401 7.705 7.673 1.00 95.94 93 LYS A CA 1
ATOM 733 C C . LYS A 1 93 ? -4.724 8.258 8.934 1.00 95.94 93 LYS A C 1
ATOM 735 O O . LYS A 1 93 ? -3.754 9.001 8.807 1.00 95.94 93 LYS A O 1
ATOM 740 N N . ALA A 1 94 ? -5.211 7.920 10.131 1.00 95.12 94 ALA A N 1
ATOM 741 C CA . ALA A 1 94 ? -4.683 8.469 11.379 1.00 95.12 94 ALA A CA 1
ATOM 742 C C . ALA A 1 94 ? -3.382 7.785 11.817 1.00 95.12 94 ALA A C 1
ATOM 744 O O . ALA A 1 94 ? -2.491 8.435 12.356 1.00 95.12 94 ALA A O 1
ATOM 745 N N . SER A 1 95 ? -3.271 6.475 11.592 1.00 94.69 95 SER A N 1
ATOM 746 C CA . SER A 1 95 ? -2.173 5.655 12.121 1.00 94.69 95 SER A CA 1
ATOM 747 C C . SER A 1 95 ? -1.220 5.116 11.055 1.00 94.69 95 SER A C 1
ATOM 749 O O . SER A 1 95 ? -0.130 4.658 11.392 1.00 94.69 95 SER A O 1
ATOM 7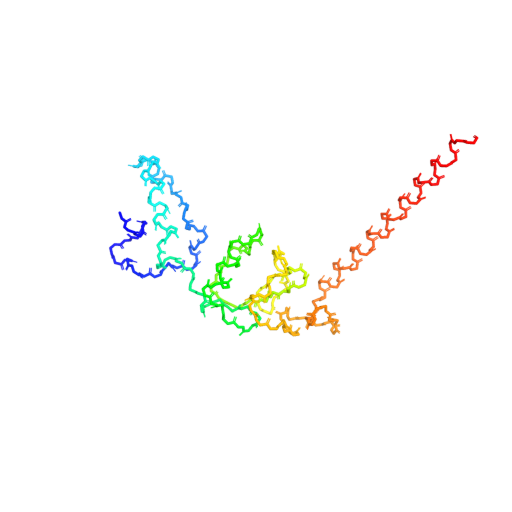51 N N . GLY A 1 96 ? -1.618 5.142 9.783 1.00 96.56 96 GLY A N 1
ATOM 752 C CA . GLY A 1 96 ? -0.852 4.552 8.693 1.00 96.56 96 GLY A CA 1
ATOM 753 C C . GLY A 1 96 ? -1.113 3.057 8.480 1.00 96.56 96 GLY A C 1
ATOM 754 O O . GLY A 1 96 ? -0.507 2.471 7.585 1.00 96.56 96 GLY A O 1
ATOM 755 N N . TYR A 1 97 ? -1.975 2.403 9.274 1.00 96.31 97 TYR A N 1
ATOM 756 C CA . TYR A 1 97 ? -2.230 0.969 9.094 1.00 96.31 97 TYR A CA 1
ATOM 757 C C . TYR A 1 97 ? -2.858 0.673 7.731 1.00 96.31 97 TYR A C 1
ATOM 759 O O . TYR A 1 97 ? -3.809 1.330 7.306 1.00 96.31 97 TYR A O 1
ATOM 767 N N . TRP A 1 98 ? -2.338 -0.368 7.088 1.00 97.44 98 TRP A N 1
ATOM 768 C CA . TRP A 1 98 ? -2.748 -0.819 5.769 1.00 97.44 98 TRP A CA 1
ATOM 769 C C . TRP A 1 98 ? -3.043 -2.318 5.781 1.00 97.44 98 TRP A C 1
ATOM 771 O O . TRP A 1 98 ? -2.314 -3.116 6.385 1.00 97.44 98 TRP A O 1
ATOM 781 N N . GLY A 1 99 ? -4.097 -2.718 5.076 1.00 96.62 99 GLY A N 1
ATOM 782 C CA . GLY A 1 99 ? -4.481 -4.117 4.945 1.00 96.62 99 GLY A CA 1
ATOM 783 C C . GLY A 1 99 ? -5.355 -4.370 3.727 1.00 96.62 99 GLY A C 1
ATOM 784 O O . GLY A 1 99 ? -5.892 -3.448 3.118 1.00 96.62 99 GLY A O 1
ATOM 785 N N . LYS A 1 100 ? -5.503 -5.644 3.361 1.00 96.75 100 LYS A N 1
ATOM 786 C CA . LYS A 1 100 ? -6.580 -6.055 2.453 1.00 96.75 100 LYS A CA 1
ATOM 787 C C . LYS A 1 100 ? -7.910 -5.994 3.193 1.00 96.75 100 LYS A C 1
ATOM 789 O O . LYS A 1 100 ? -7.954 -6.271 4.390 1.00 96.75 100 LYS A O 1
ATOM 794 N N . GLU A 1 101 ? -8.979 -5.665 2.481 1.00 96.56 101 GLU A N 1
ATOM 795 C CA . GLU A 1 101 ? -10.326 -5.676 3.052 1.00 96.56 101 GLU A CA 1
ATOM 796 C C . GLU A 1 101 ? -10.653 -7.043 3.677 1.00 96.56 101 GLU A C 1
ATOM 798 O O . GLU A 1 101 ? -10.317 -8.097 3.130 1.00 96.56 101 GLU A O 1
ATOM 803 N N . GLY A 1 102 ? -11.228 -7.018 4.877 1.00 95.69 102 GLY A N 1
ATOM 804 C CA . GLY A 1 102 ? -11.542 -8.196 5.680 1.00 95.69 102 GLY A CA 1
ATOM 805 C C . GLY A 1 102 ? -10.330 -8.898 6.303 1.00 95.69 102 GLY A C 1
ATOM 806 O O . GLY A 1 102 ? -10.484 -9.964 6.895 1.00 95.69 102 GLY A O 1
ATOM 807 N N . GLN A 1 103 ? -9.126 -8.336 6.173 1.00 95.31 103 GLN A N 1
ATOM 808 C CA . GLN A 1 103 ? -7.897 -8.903 6.723 1.00 95.31 103 GLN A CA 1
ATOM 809 C C . GLN A 1 103 ? -7.294 -7.988 7.787 1.00 95.31 103 GLN A C 1
ATOM 811 O O . GLN A 1 103 ? -7.412 -6.760 7.736 1.00 95.31 103 GLN A O 1
ATOM 816 N N . LYS A 1 104 ? -6.581 -8.601 8.735 1.00 92.19 104 LYS A N 1
ATOM 817 C CA . LYS A 1 104 ? -5.771 -7.889 9.731 1.00 92.19 104 LYS A CA 1
ATOM 818 C C . LYS A 1 104 ? -4.714 -6.986 9.061 1.00 92.19 104 LYS A C 1
ATOM 820 O O . LYS A 1 104 ? -4.349 -7.239 7.908 1.00 92.19 104 LYS A O 1
ATOM 825 N N . PRO A 1 105 ? -4.185 -5.968 9.767 1.00 94.44 105 PRO A N 1
ATOM 826 C CA . PRO A 1 105 ? -3.148 -5.100 9.215 1.00 94.44 105 PRO A CA 1
ATOM 827 C C . PRO A 1 105 ? -1.947 -5.921 8.727 1.00 94.44 105 PRO A C 1
ATOM 829 O O . PRO A 1 105 ? -1.468 -6.804 9.443 1.00 94.44 105 PRO A O 1
ATOM 832 N N . CYS A 1 106 ? -1.462 -5.638 7.517 1.00 93.94 106 CYS A N 1
ATOM 833 C CA . CYS A 1 106 ? -0.298 -6.314 6.936 1.00 93.94 106 CYS A CA 1
ATOM 834 C C . CYS A 1 106 ? 0.906 -5.391 6.737 1.00 93.94 106 CYS A C 1
ATOM 836 O O . CYS A 1 106 ? 2.016 -5.887 6.561 1.00 93.94 106 CYS A O 1
ATOM 838 N N . ASP A 1 107 ? 0.700 -4.074 6.757 1.00 95.25 107 ASP A N 1
ATOM 839 C CA . ASP A 1 107 ? 1.774 -3.089 6.665 1.00 95.25 107 ASP A CA 1
ATOM 840 C C . ASP A 1 107 ? 1.399 -1.806 7.422 1.00 95.25 107 ASP A C 1
ATOM 842 O O . ASP A 1 107 ? 0.240 -1.596 7.802 1.00 95.25 107 ASP A O 1
ATOM 846 N N . ILE A 1 108 ? 2.391 -0.948 7.636 1.00 96.12 108 ILE A N 1
ATOM 847 C CA . ILE A 1 108 ? 2.194 0.435 8.077 1.00 96.12 108 ILE A CA 1
ATOM 848 C C . ILE A 1 108 ? 2.823 1.306 7.000 1.00 96.12 108 ILE A C 1
ATOM 850 O O . ILE A 1 108 ? 4.025 1.200 6.770 1.00 96.12 108 ILE A O 1
ATOM 854 N N . ILE A 1 109 ? 2.019 2.139 6.346 1.00 97.44 109 ILE A N 1
ATOM 855 C CA . ILE A 1 109 ? 2.452 3.078 5.306 1.00 97.44 109 ILE A CA 1
ATOM 856 C C . ILE A 1 109 ? 2.498 4.506 5.860 1.00 97.44 109 ILE A C 1
ATOM 858 O O . ILE A 1 109 ? 2.153 4.745 7.020 1.00 97.44 109 ILE A O 1
ATOM 862 N N . THR A 1 110 ? 2.939 5.471 5.052 1.00 97.50 110 THR A N 1
ATOM 863 C CA . THR A 1 110 ? 2.878 6.892 5.428 1.00 97.50 110 THR A CA 1
ATOM 864 C C . THR A 1 110 ? 1.451 7.282 5.836 1.00 97.50 110 THR A C 1
ATOM 866 O O . THR A 1 110 ? 0.525 7.102 5.053 1.00 97.50 110 THR A O 1
ATOM 869 N N . ALA A 1 111 ? 1.286 7.814 7.052 1.00 96.94 111 ALA A N 1
ATOM 870 C CA . ALA A 1 111 ? 0.006 8.292 7.579 1.00 96.94 111 ALA A CA 1
ATOM 871 C C . ALA A 1 111 ? -0.429 9.625 6.932 1.00 96.94 111 ALA A C 1
ATOM 873 O O . ALA A 1 111 ? 0.327 10.246 6.189 1.00 96.94 111 ALA A O 1
ATOM 874 N N . GLN A 1 112 ? -1.648 10.089 7.232 1.00 95.69 112 GLN A N 1
ATOM 875 C CA . GLN A 1 112 ? -2.172 11.415 6.850 1.00 95.69 112 GLN A CA 1
ATOM 876 C C . GLN A 1 112 ? -2.295 11.669 5.334 1.00 95.69 112 GLN A C 1
ATOM 878 O O . GLN A 1 112 ? -2.457 12.802 4.883 1.00 95.69 112 GLN A O 1
ATOM 883 N N . LEU A 1 113 ? -2.298 10.604 4.529 1.00 94.75 113 LEU A N 1
ATOM 884 C CA . LEU A 1 113 ? -2.636 10.658 3.103 1.00 94.75 113 LEU A CA 1
ATOM 885 C C . LEU A 1 113 ? -4.155 10.854 2.906 1.00 94.75 113 LEU A C 1
ATOM 887 O O . LEU A 1 113 ? -4.901 9.914 2.630 1.00 94.75 113 LEU A O 1
ATOM 891 N N . ASN A 1 114 ? -4.624 12.088 3.102 1.00 90.44 114 ASN A N 1
ATOM 892 C CA . ASN A 1 114 ? -6.053 12.413 3.207 1.00 90.44 114 ASN A CA 1
ATOM 893 C C . ASN A 1 114 ? -6.854 12.187 1.917 1.00 90.44 114 ASN A C 1
ATOM 895 O O . ASN A 1 114 ? -8.030 11.832 1.994 1.00 90.44 114 ASN A O 1
ATOM 899 N N . SER A 1 115 ? -6.219 12.338 0.753 1.00 89.50 115 SER A N 1
ATOM 900 C CA . SER A 1 115 ? -6.831 12.172 -0.573 1.00 89.50 115 SER A CA 1
ATOM 901 C C . SER A 1 115 ? -6.944 10.715 -1.041 1.00 89.50 115 SER A C 1
ATOM 903 O O . SER A 1 115 ? -7.392 10.469 -2.158 1.00 89.50 115 SER A O 1
ATOM 905 N N . ILE A 1 116 ? -6.537 9.743 -0.216 1.00 93.81 116 ILE A N 1
ATOM 906 C CA . ILE A 1 116 ? -6.588 8.320 -0.563 1.00 93.81 116 ILE A CA 1
ATOM 907 C C . ILE A 1 116 ? -7.849 7.682 0.009 1.00 93.81 116 ILE A C 1
ATOM 909 O O . ILE A 1 116 ? -7.982 7.556 1.228 1.00 93.81 116 ILE A O 1
ATOM 913 N N . GLY A 1 117 ? -8.722 7.220 -0.885 1.00 92.69 117 GLY A N 1
ATOM 914 C CA . GLY A 1 117 ? -9.907 6.439 -0.550 1.00 92.69 117 GLY A CA 1
ATOM 915 C C . GLY A 1 117 ? -10.944 7.170 0.306 1.00 92.69 117 GLY A C 1
ATOM 916 O O . GLY A 1 117 ? -10.738 8.301 0.770 1.00 92.69 117 GLY A O 1
ATOM 917 N N . GLY A 1 118 ? -12.033 6.457 0.574 1.00 93.25 118 GLY A N 1
ATOM 918 C CA . GLY A 1 118 ? -13.161 6.947 1.350 1.00 93.25 118 GLY A CA 1
ATOM 919 C C . GLY A 1 118 ? -12.963 6.881 2.864 1.00 93.25 118 GLY A C 1
ATOM 920 O O . GLY A 1 118 ? -11.847 6.869 3.411 1.00 93.25 118 GLY A O 1
ATOM 921 N N . GLN A 1 119 ? -14.093 6.843 3.566 1.00 94.62 119 GLN A N 1
ATOM 922 C CA . GLN A 1 119 ? -14.147 6.694 5.014 1.00 94.62 119 GLN A CA 1
ATOM 923 C C . GLN A 1 119 ? -13.791 5.264 5.440 1.00 94.62 119 GLN A C 1
ATOM 925 O O . GLN A 1 119 ? -14.293 4.292 4.888 1.00 94.62 119 GLN A O 1
ATOM 930 N N . LEU A 1 120 ? -12.947 5.130 6.469 1.00 96.12 120 LEU A N 1
ATOM 931 C CA . LEU A 1 120 ? -12.598 3.819 7.015 1.00 96.12 120 LEU A CA 1
ATOM 932 C C . LEU A 1 120 ? -13.840 3.122 7.591 1.00 96.12 120 LEU A C 1
ATOM 934 O O . LEU A 1 120 ? -14.499 3.663 8.484 1.00 96.12 120 LEU A O 1
ATOM 938 N N . GLN A 1 121 ? -14.115 1.915 7.095 1.00 95.88 121 GLN A N 1
ATOM 939 C CA . GLN A 1 121 ? -15.263 1.117 7.511 1.00 95.88 121 GLN A CA 1
ATOM 940 C C . GLN A 1 121 ? -15.045 0.404 8.841 1.00 95.88 121 GLN A C 1
ATOM 942 O O . GLN A 1 121 ? -13.936 -0.028 9.175 1.00 95.88 121 GLN A O 1
ATOM 947 N N . ARG A 1 122 ? -16.150 0.175 9.559 1.00 96.12 122 ARG A N 1
ATOM 948 C CA . ARG A 1 122 ? -16.147 -0.588 10.812 1.00 96.12 122 ARG A CA 1
ATOM 949 C C . ARG A 1 122 ? -15.628 -2.011 10.626 1.00 96.12 122 ARG A C 1
ATOM 951 O O . ARG A 1 122 ? -14.794 -2.459 11.403 1.00 96.12 122 ARG A O 1
ATOM 958 N N . ASN A 1 123 ? -16.075 -2.706 9.590 1.00 94.50 123 ASN A N 1
ATOM 959 C CA . ASN A 1 123 ? -15.702 -4.091 9.297 1.00 94.50 123 ASN A CA 1
ATOM 960 C C . ASN A 1 123 ? -14.434 -4.220 8.430 1.00 94.50 123 ASN A C 1
ATOM 962 O O . ASN A 1 123 ? -14.121 -5.325 7.992 1.00 94.50 123 ASN A O 1
ATOM 966 N N . ALA A 1 124 ? -13.682 -3.136 8.203 1.00 96.19 124 ALA A N 1
ATOM 967 C CA . ALA A 1 124 ? -12.563 -3.103 7.258 1.00 96.19 124 ALA A CA 1
ATOM 968 C C . ALA A 1 124 ? -11.520 -4.218 7.466 1.00 96.19 124 ALA A C 1
ATOM 970 O O . ALA A 1 124 ? -11.011 -4.769 6.495 1.00 96.19 124 ALA A O 1
ATOM 971 N N . SER A 1 125 ? -11.228 -4.589 8.716 1.00 95.12 125 SER A N 1
ATOM 972 C CA . SER A 1 125 ? -10.302 -5.680 9.065 1.00 95.12 125 SER A CA 1
ATOM 973 C C . SER A 1 125 ? -10.989 -6.958 9.546 1.00 95.12 125 SER A C 1
ATOM 975 O O . SER A 1 125 ? -10.319 -7.818 10.113 1.00 95.12 125 SER A O 1
ATOM 977 N N . ASN A 1 126 ? -12.312 -7.064 9.390 1.00 95.00 126 ASN A N 1
ATOM 978 C CA . ASN A 1 126 ? -13.125 -8.158 9.927 1.00 95.00 126 ASN A CA 1
ATOM 979 C C . ASN A 1 126 ? -12.904 -8.391 11.440 1.00 95.00 126 ASN A C 1
ATOM 981 O O . ASN A 1 126 ? -12.673 -9.512 11.895 1.00 95.00 126 ASN A O 1
ATOM 985 N N . GLY A 1 127 ? -12.899 -7.303 12.220 1.00 92.81 127 GLY A N 1
ATOM 986 C CA . GLY A 1 127 ? -12.798 -7.378 13.676 1.00 92.81 127 GLY A CA 1
ATOM 987 C C . GLY A 1 127 ? -14.017 -8.047 14.312 1.00 92.81 127 GLY A C 1
ATOM 988 O O . GLY A 1 127 ? -15.117 -8.000 13.770 1.00 92.81 127 GLY A O 1
ATOM 989 N N . ASN A 1 128 ? -13.802 -8.675 15.467 1.00 93.56 128 ASN A N 1
ATOM 990 C CA . ASN A 1 128 ? -14.810 -9.453 16.197 1.00 93.56 128 ASN A CA 1
ATOM 991 C C . ASN A 1 128 ? -14.699 -9.252 17.720 1.00 93.56 128 ASN A C 1
ATOM 993 O O . ASN A 1 128 ? -14.832 -10.194 18.511 1.00 93.56 128 ASN A O 1
ATOM 997 N N . THR A 1 129 ? -14.356 -8.033 18.129 1.00 94.94 129 THR A N 1
ATOM 998 C CA . THR A 1 129 ? -14.044 -7.689 19.525 1.00 94.94 129 THR A CA 1
ATOM 999 C C . THR A 1 129 ? -14.979 -6.639 20.109 1.00 94.94 129 THR A C 1
ATOM 1001 O O . THR A 1 129 ? -14.906 -6.385 21.308 1.00 94.94 129 THR A O 1
ATOM 1004 N N . ASN A 1 130 ? -15.840 -6.024 19.292 1.00 94.12 130 ASN A N 1
ATOM 1005 C CA . ASN A 1 130 ? -16.615 -4.821 19.602 1.00 94.12 130 ASN A CA 1
ATOM 1006 C C . ASN A 1 130 ? -15.764 -3.622 20.069 1.00 94.12 130 ASN A C 1
ATOM 1008 O O . ASN A 1 130 ? -16.301 -2.645 20.586 1.00 94.12 130 ASN A O 1
ATOM 1012 N N . ILE A 1 131 ? -14.440 -3.666 19.878 1.00 94.88 131 ILE A N 1
ATOM 1013 C CA . ILE A 1 131 ? -13.524 -2.572 20.207 1.00 94.88 131 ILE A CA 1
ATOM 1014 C C . ILE A 1 131 ? -13.212 -1.805 18.926 1.00 94.88 131 ILE A C 1
ATOM 1016 O O . ILE A 1 131 ? -12.703 -2.376 17.960 1.00 94.88 131 ILE A O 1
ATOM 1020 N N . LEU A 1 132 ? -13.485 -0.499 18.933 1.00 95.94 132 LEU A N 1
ATOM 1021 C CA . LEU A 1 132 ? -13.218 0.388 17.805 1.00 95.94 132 LEU A CA 1
ATOM 1022 C C . LEU A 1 132 ? -11.926 1.182 18.015 1.00 95.94 132 LEU A C 1
ATOM 1024 O O . LEU A 1 132 ? -11.743 1.827 19.045 1.00 95.94 132 LEU A O 1
ATOM 1028 N N . ILE A 1 133 ? -11.064 1.193 16.999 1.00 93.88 133 ILE A N 1
ATOM 1029 C CA . ILE A 1 133 ? -9.929 2.112 16.871 1.00 93.88 133 ILE A CA 1
ATOM 1030 C C . ILE A 1 133 ? -10.081 2.837 15.535 1.00 93.88 133 ILE A C 1
ATOM 1032 O O . ILE A 1 133 ? -10.193 2.203 14.489 1.00 93.88 133 ILE A O 1
ATOM 1036 N N . ASN A 1 134 ? -10.120 4.172 15.563 1.00 94.19 134 ASN A N 1
ATOM 1037 C CA . ASN A 1 134 ? -10.248 5.016 14.366 1.00 94.19 134 ASN A CA 1
ATOM 1038 C C . ASN A 1 134 ? -11.446 4.655 13.461 1.00 94.19 134 ASN A C 1
ATOM 1040 O O . ASN A 1 134 ? -11.365 4.776 12.244 1.00 94.19 134 ASN A O 1
ATOM 1044 N N . ARG A 1 135 ? -12.576 4.251 14.065 1.00 93.38 135 ARG A N 1
ATOM 1045 C CA . ARG A 1 135 ? -13.821 3.759 13.424 1.00 93.38 135 ARG A CA 1
ATOM 1046 C C . ARG A 1 135 ? -13.785 2.327 12.888 1.00 93.38 135 ARG A C 1
ATOM 1048 O O . ARG A 1 135 ? -14.836 1.837 12.494 1.00 93.38 135 ARG A O 1
ATOM 1055 N N . ARG A 1 136 ? -12.646 1.637 12.939 1.00 96.19 136 ARG A N 1
ATOM 1056 C CA . ARG A 1 136 ? -12.517 0.224 12.563 1.00 96.19 136 ARG A CA 1
ATOM 1057 C C . ARG A 1 136 ? -12.598 -0.674 13.788 1.00 96.19 136 ARG A C 1
ATOM 1059 O O . ARG A 1 136 ? -11.973 -0.396 14.808 1.00 96.19 136 ARG A O 1
ATOM 1066 N N . GLU A 1 137 ? -13.332 -1.770 13.677 1.00 97.06 137 GLU A N 1
ATOM 1067 C CA . GLU A 1 137 ? -13.343 -2.823 14.682 1.00 97.06 137 GLU A CA 1
ATOM 1068 C C . GLU A 1 137 ? -12.089 -3.684 14.559 1.00 97.06 137 GLU A C 1
ATOM 1070 O O . GLU A 1 137 ? -11.795 -4.223 13.491 1.00 97.06 137 GLU A O 1
ATOM 1075 N N . ILE A 1 138 ? -11.335 -3.801 15.651 1.00 95.75 138 ILE A N 1
ATOM 1076 C CA . ILE A 1 138 ? -10.064 -4.528 15.653 1.00 95.75 138 ILE A CA 1
ATOM 1077 C C . ILE A 1 138 ? -10.255 -6.024 15.915 1.00 95.75 138 ILE A C 1
ATOM 1079 O O . ILE A 1 138 ? -11.228 -6.471 16.528 1.00 95.75 138 ILE A O 1
ATOM 1083 N N . THR A 1 139 ? -9.294 -6.811 15.448 1.00 94.94 139 THR A N 1
ATOM 1084 C CA . THR A 1 139 ? -9.226 -8.262 15.658 1.00 94.94 139 THR A CA 1
ATOM 1085 C C . THR A 1 139 ? -8.754 -8.617 17.073 1.00 94.94 139 THR A C 1
ATOM 1087 O O . THR A 1 139 ? -8.146 -7.803 17.779 1.00 94.94 139 THR A O 1
ATOM 1090 N N . ARG A 1 140 ? -8.999 -9.859 17.510 1.00 93.69 140 ARG A N 1
ATOM 1091 C CA . ARG A 1 140 ? -8.500 -10.362 18.805 1.00 93.69 140 ARG A CA 1
ATOM 1092 C C . ARG A 1 140 ? -6.972 -10.346 18.876 1.00 93.69 140 ARG A C 1
ATOM 1094 O O . ARG A 1 140 ? -6.414 -10.049 19.932 1.00 93.69 140 ARG A O 1
ATOM 1101 N N . GLU A 1 141 ? -6.298 -10.617 17.764 1.00 91.38 141 GLU A N 1
ATOM 1102 C CA . GLU A 1 141 ? -4.842 -10.575 17.636 1.00 91.38 141 GLU A CA 1
ATOM 1103 C C . GLU A 1 141 ? -4.304 -9.159 17.862 1.00 91.38 141 GLU A C 1
ATOM 1105 O O . GLU A 1 141 ? -3.335 -8.977 18.600 1.00 91.38 141 GLU A O 1
ATOM 1110 N N . GLU A 1 142 ? -4.951 -8.143 17.284 1.00 93.19 142 GLU A N 1
ATOM 1111 C CA . GLU A 1 142 ? -4.602 -6.739 17.523 1.00 93.19 142 GLU A CA 1
ATOM 1112 C C . GLU A 1 142 ? -4.767 -6.369 19.005 1.00 93.19 142 GLU A C 1
ATOM 1114 O O . GLU A 1 142 ? -3.858 -5.779 19.593 1.00 93.19 142 GLU A O 1
ATOM 1119 N N . VAL A 1 143 ? -5.872 -6.778 19.647 1.00 92.69 143 VAL A N 1
ATOM 1120 C CA . VAL A 1 143 ? -6.085 -6.570 21.093 1.00 92.69 143 VAL A CA 1
ATOM 1121 C C . VAL A 1 143 ? -4.968 -7.214 21.915 1.00 92.69 143 VAL A C 1
ATOM 1123 O O . VAL A 1 143 ? -4.436 -6.596 22.840 1.00 92.69 143 VAL A O 1
ATOM 1126 N N . TRP A 1 144 ? -4.593 -8.453 21.594 1.00 92.12 144 TRP A N 1
ATOM 1127 C CA . TRP A 1 144 ? -3.528 -9.164 22.298 1.00 92.12 144 TRP A CA 1
ATOM 1128 C C . TRP A 1 144 ? -2.173 -8.462 22.140 1.00 92.12 144 TRP A C 1
ATOM 1130 O O . TRP A 1 144 ? -1.480 -8.222 23.132 1.00 92.12 144 TRP A O 1
ATOM 1140 N N . MET A 1 145 ? -1.838 -8.022 20.926 1.00 88.44 145 MET A N 1
ATOM 1141 C CA . MET A 1 145 ? -0.621 -7.252 20.655 1.00 88.44 145 MET A CA 1
ATOM 1142 C C . MET A 1 145 ? -0.582 -5.922 21.421 1.00 88.44 145 MET A C 1
ATOM 1144 O O . MET A 1 145 ? 0.467 -5.541 21.951 1.00 88.44 145 MET A O 1
ATOM 1148 N N . LEU A 1 146 ? -1.716 -5.225 21.534 1.00 88.94 146 LEU A N 1
ATOM 1149 C CA . LEU A 1 146 ? -1.826 -3.999 22.328 1.00 88.94 146 LEU A CA 1
ATOM 1150 C C . LEU A 1 146 ? -1.594 -4.268 23.820 1.00 88.94 146 LEU A C 1
ATOM 1152 O O . LEU A 1 146 ? -0.817 -3.551 24.455 1.00 88.94 146 LEU A O 1
ATOM 1156 N N . LYS A 1 147 ? -2.184 -5.338 24.371 1.00 89.25 147 LYS A N 1
ATOM 1157 C CA . LYS A 1 147 ? -1.956 -5.753 25.767 1.00 89.25 147 LYS A CA 1
ATOM 1158 C C . LYS A 1 147 ? -0.479 -6.044 26.033 1.00 89.25 147 LYS A C 1
ATOM 1160 O O . LYS A 1 147 ? 0.067 -5.570 27.029 1.00 89.25 147 LYS A O 1
ATOM 1165 N N . ILE A 1 148 ? 0.192 -6.756 25.128 1.00 85.31 148 ILE A N 1
ATOM 1166 C CA . ILE A 1 148 ? 1.629 -7.037 25.243 1.00 85.31 148 ILE A CA 1
ATOM 1167 C C . ILE A 1 148 ? 2.443 -5.745 25.251 1.00 85.31 148 ILE A C 1
ATOM 1169 O O . ILE A 1 148 ? 3.298 -5.578 26.126 1.00 85.31 148 ILE A O 1
ATOM 1173 N N . LYS A 1 149 ? 2.181 -4.818 24.321 1.00 80.38 149 LYS A N 1
ATOM 1174 C CA . LYS A 1 149 ? 2.874 -3.521 24.284 1.00 80.38 149 LYS A CA 1
ATOM 1175 C C . LYS A 1 149 ? 2.681 -2.748 25.590 1.00 80.38 149 LYS A C 1
ATOM 1177 O O . LYS A 1 149 ? 3.666 -2.266 26.141 1.00 80.38 149 LYS A O 1
ATOM 1182 N N . MET A 1 150 ? 1.461 -2.702 26.128 1.00 73.19 150 MET A N 1
ATOM 1183 C CA . MET A 1 150 ? 1.172 -2.046 27.411 1.00 73.19 150 MET A CA 1
ATOM 1184 C C . MET A 1 150 ? 1.934 -2.666 28.593 1.00 73.19 150 MET A C 1
ATOM 1186 O O . MET A 1 150 ? 2.372 -1.954 29.496 1.00 73.19 150 MET A O 1
ATOM 1190 N N . VAL A 1 151 ? 2.116 -3.988 28.617 1.00 77.38 151 VAL A N 1
ATOM 1191 C CA . VAL A 1 151 ? 2.907 -4.649 29.669 1.00 77.38 151 VAL A CA 1
ATOM 1192 C C . VAL A 1 151 ? 4.391 -4.292 29.545 1.00 77.38 151 VAL A C 1
ATOM 1194 O O . VAL A 1 151 ? 5.043 -4.002 30.550 1.00 77.38 151 VAL A O 1
ATOM 1197 N N . HIS A 1 152 ? 4.931 -4.269 28.325 1.00 63.41 152 HIS A N 1
ATOM 1198 C CA . HIS A 1 152 ? 6.334 -3.920 28.086 1.00 63.41 152 HIS A CA 1
ATOM 1199 C C . HIS A 1 152 ? 6.639 -2.456 28.417 1.00 63.41 152 HIS A C 1
ATOM 1201 O O . HIS A 1 152 ? 7.664 -2.180 29.043 1.00 63.41 152 HIS A O 1
ATOM 1207 N N . THR A 1 153 ? 5.751 -1.520 28.071 1.00 67.88 153 THR A N 1
ATOM 1208 C CA . THR A 1 153 ? 5.923 -0.103 28.426 1.00 67.88 153 THR A CA 1
ATOM 1209 C C . THR A 1 153 ? 5.902 0.101 29.940 1.00 67.88 153 THR A C 1
ATOM 1211 O O . THR A 1 153 ? 6.776 0.788 30.464 1.00 67.88 153 THR A O 1
ATOM 1214 N N . LYS A 1 154 ? 4.999 -0.572 30.670 1.00 69.06 154 LYS A N 1
ATOM 1215 C CA . LYS A 1 154 ? 4.970 -0.544 32.145 1.00 69.06 154 LYS A CA 1
ATOM 1216 C C . LYS A 1 154 ? 6.256 -1.094 32.770 1.00 69.06 154 LYS A C 1
ATOM 1218 O O . LYS A 1 154 ? 6.780 -0.497 33.707 1.00 69.06 154 LYS A O 1
ATOM 1223 N N . LYS A 1 155 ? 6.795 -2.205 32.252 1.00 65.06 155 LYS A N 1
ATOM 1224 C CA . LYS A 1 155 ? 8.084 -2.755 32.715 1.00 65.06 155 LYS A CA 1
ATOM 1225 C C . LYS A 1 155 ? 9.246 -1.790 32.452 1.00 65.06 155 LYS A C 1
ATOM 1227 O O . LYS A 1 155 ? 10.095 -1.622 33.322 1.00 65.06 155 LYS A O 1
ATOM 1232 N N . ARG A 1 156 ? 9.270 -1.129 31.289 1.00 57.41 156 ARG A N 1
ATOM 1233 C CA . ARG A 1 156 ? 10.297 -0.133 30.944 1.00 57.41 156 ARG A CA 1
ATOM 1234 C C . ARG A 1 156 ? 10.233 1.097 31.853 1.00 57.41 156 ARG A C 1
ATOM 1236 O O . ARG A 1 156 ? 11.271 1.506 32.360 1.00 57.41 156 ARG A O 1
ATOM 1243 N N . ALA A 1 157 ? 9.033 1.615 32.119 1.00 64.56 157 ALA A N 1
ATOM 1244 C CA . ALA A 1 157 ? 8.829 2.735 33.039 1.00 64.56 157 ALA A CA 1
ATOM 1245 C C . ALA A 1 157 ? 9.304 2.403 34.466 1.00 64.56 157 ALA A C 1
ATOM 1247 O O . ALA A 1 157 ? 10.048 3.178 35.056 1.00 64.56 157 ALA A O 1
ATOM 1248 N N . ARG A 1 158 ? 8.964 1.211 34.983 1.00 63.81 158 ARG A N 1
ATOM 1249 C CA . ARG A 1 158 ? 9.426 0.743 36.305 1.00 63.81 158 ARG A CA 1
ATOM 1250 C C . ARG A 1 158 ? 10.941 0.553 36.386 1.00 63.81 158 ARG A C 1
ATOM 1252 O O . ARG A 1 158 ? 11.533 0.803 37.429 1.00 63.81 158 ARG A O 1
ATOM 1259 N N . LYS A 1 159 ? 11.576 0.092 35.302 1.00 63.50 159 LYS A N 1
ATOM 1260 C CA . LYS A 1 159 ? 13.037 -0.037 35.253 1.00 63.50 159 LYS A CA 1
ATOM 1261 C C . LYS A 1 159 ? 13.702 1.339 35.297 1.00 63.50 159 LYS A C 1
ATOM 1263 O O . LYS A 1 159 ? 14.618 1.497 36.085 1.00 63.50 159 LYS A O 1
ATOM 1268 N N . MET A 1 160 ? 13.217 2.319 34.527 1.00 59.22 160 MET A N 1
ATOM 1269 C CA . MET A 1 160 ? 13.736 3.698 34.552 1.00 59.22 160 MET A CA 1
ATOM 1270 C C . MET A 1 160 ? 13.606 4.338 35.941 1.00 59.22 160 MET A C 1
ATOM 1272 O O . MET A 1 160 ? 14.609 4.800 36.472 1.00 59.22 160 MET A O 1
ATOM 1276 N N . SER A 1 161 ? 12.445 4.223 36.598 1.00 65.44 161 SER A N 1
ATOM 1277 C CA . SER A 1 161 ? 12.261 4.762 37.957 1.00 65.44 161 SER A CA 1
ATOM 1278 C C . SER A 1 161 ? 13.191 4.138 39.010 1.00 65.44 161 SER A C 1
ATOM 1280 O O . SER A 1 161 ? 13.506 4.779 40.009 1.00 65.44 161 SER A O 1
ATOM 1282 N N . LEU A 1 162 ? 13.638 2.891 38.806 1.00 61.94 162 LEU A N 1
ATOM 1283 C CA . LEU A 1 162 ? 14.616 2.225 39.677 1.00 61.94 162 LEU A CA 1
ATOM 1284 C C . LEU A 1 162 ? 16.060 2.684 39.418 1.00 61.94 162 LEU A C 1
ATOM 1286 O O . LEU A 1 162 ? 16.868 2.664 40.340 1.00 61.94 162 LEU A O 1
ATOM 1290 N N . VAL A 1 163 ? 16.403 3.098 38.192 1.00 63.84 163 VAL A N 1
ATOM 1291 C CA . VAL A 1 163 ? 17.744 3.640 37.898 1.00 63.84 163 VAL A CA 1
ATOM 1292 C C . VAL A 1 163 ? 17.878 5.061 38.448 1.00 63.84 163 VAL A C 1
ATOM 1294 O O . VAL A 1 163 ? 18.907 5.394 39.029 1.00 63.84 163 VAL A O 1
ATOM 1297 N N . ASP A 1 164 ? 16.822 5.872 38.353 1.00 58.91 164 ASP A N 1
ATOM 1298 C CA . ASP A 1 164 ? 16.832 7.251 38.858 1.00 58.91 164 ASP A CA 1
ATOM 1299 C C . ASP A 1 164 ? 16.942 7.299 40.394 1.00 58.91 164 ASP A C 1
ATOM 1301 O O . ASP A 1 164 ? 17.702 8.092 40.944 1.00 58.91 164 ASP A O 1
ATOM 1305 N N . SER A 1 165 ? 16.286 6.368 41.097 1.00 58.72 165 SER A N 1
ATOM 1306 C CA . SER A 1 165 ? 16.369 6.247 42.564 1.00 58.72 165 SER A CA 1
ATOM 1307 C C . SER A 1 165 ? 17.710 5.698 43.077 1.00 58.72 165 SER A C 1
ATOM 1309 O O . SER A 1 165 ? 18.090 5.973 44.213 1.00 58.72 165 SER A O 1
ATOM 1311 N N . GLN A 1 166 ? 18.474 4.972 42.252 1.00 57.06 166 GLN A N 1
ATOM 1312 C CA . GLN A 1 166 ? 19.830 4.514 42.597 1.00 57.06 166 GLN A CA 1
ATOM 1313 C C . GLN A 1 166 ? 20.921 5.552 42.290 1.00 57.06 166 GLN A C 1
ATOM 1315 O O . GLN A 1 166 ? 21.998 5.493 42.887 1.00 57.06 166 GLN A O 1
ATOM 1320 N N . SER A 1 167 ? 20.655 6.497 41.384 1.00 56.22 167 SER A N 1
ATOM 1321 C CA . SER A 1 167 ? 21.552 7.619 41.074 1.00 56.22 167 SER A CA 1
ATOM 1322 C C . SER A 1 167 ? 21.495 8.717 42.144 1.00 56.22 167 SER A C 1
ATOM 1324 O O . SER A 1 167 ? 22.526 9.296 42.472 1.00 56.22 167 SER A O 1
ATOM 1326 N N . SER A 1 168 ? 20.328 8.959 42.753 1.00 54.84 168 SER A N 1
ATOM 1327 C CA . SER A 1 168 ? 20.174 9.937 43.844 1.00 54.84 168 SER A CA 1
ATOM 1328 C C . SER A 1 168 ? 20.803 9.498 45.175 1.00 54.84 168 SER A C 1
ATOM 1330 O O . SER A 1 168 ? 21.229 10.349 45.945 1.00 54.84 168 SER A O 1
ATOM 1332 N N . ASN A 1 169 ? 20.940 8.191 45.429 1.00 56.34 169 ASN A N 1
ATOM 1333 C CA . ASN A 1 169 ? 21.566 7.654 46.650 1.00 56.34 169 ASN A CA 1
ATOM 1334 C C . ASN A 1 169 ? 23.104 7.561 46.590 1.00 56.34 169 ASN A C 1
ATOM 1336 O O . ASN A 1 169 ? 23.716 7.007 47.498 1.00 56.34 169 ASN A O 1
ATOM 1340 N N . ARG A 1 170 ? 23.741 8.052 45.519 1.00 54.34 170 ARG A N 1
ATOM 1341 C CA . ARG A 1 170 ? 25.205 8.005 45.333 1.00 54.34 170 ARG A CA 1
ATOM 1342 C C . ARG A 1 170 ? 25.895 9.374 45.426 1.00 54.34 170 ARG A C 1
ATOM 1344 O O . ARG A 1 170 ? 27.094 9.455 45.189 1.00 54.34 170 ARG A O 1
ATOM 1351 N N . LEU A 1 171 ? 25.137 10.423 45.752 1.00 51.50 171 LEU A N 1
ATOM 1352 C CA . LEU A 1 171 ? 25.593 11.815 45.883 1.00 51.50 171 LEU A CA 1
ATOM 1353 C C . LEU A 1 171 ? 25.363 12.395 47.297 1.00 51.50 171 LEU A C 1
ATOM 1355 O O . LEU A 1 171 ? 25.411 13.611 47.460 1.00 51.50 171 LEU A O 1
ATOM 1359 N N . GLY A 1 172 ? 25.091 11.544 48.292 1.00 42.69 172 GLY A N 1
ATOM 1360 C CA . GLY A 1 172 ? 24.922 11.921 49.701 1.00 42.69 172 GLY A CA 1
ATOM 1361 C C . GLY A 1 172 ? 26.043 11.381 50.570 1.00 42.69 172 GLY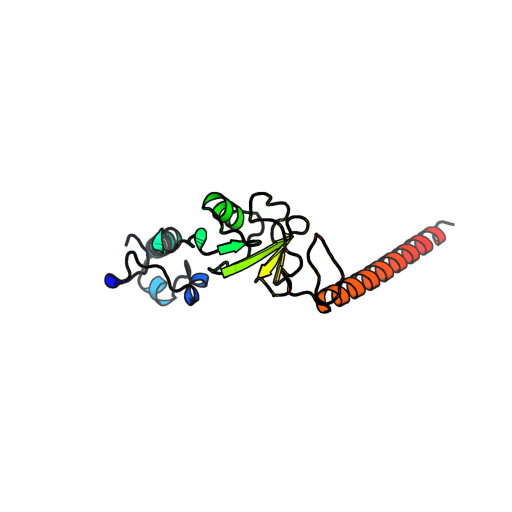 A C 1
ATOM 1362 O O . GLY A 1 172 ? 26.505 10.256 50.269 1.00 42.69 172 GLY A O 1
#

pLDDT: mean 88.79, std 11.84, range [42.69, 98.0]

Sequence (172 aa):
MPEGRKCISCIGFRIDDSKRDSLGRCSRMLKRLLTDMEVKRVMGSEISCPSNQLPPNLVYVNDEPLNQVALALLQSCPNPPKKLRPGRYWYDKASGYWGKEGQKPCDIITAQLNSIGGQLQRNASNGNTNILINRREITREEVWMLKIKMVHTKKRARKMSLVDSQSSNRLG

InterPro domains:
  IPR053057 Extra-large GTP-binding protein [PTHR36486] (1-142)

Foldseek 3Di:
DQQAPDDPVCPPAADDLVCLVCQLPDDPVCVVVDPPVVSNVSSVSNVPPPSHDAAQQQEAEQNRGGDPVQVVCQVPAPFHDPSDHRAAKYAQQAFQFIDGFLAATDDRGDHNSPNHHDQGAQCRHPADDPDDDSNHHHHPVVVVVVVVVVVVVVVVVVVVVVVVVVVVVVPD